Protein AF-A0A5J6I4I3-F1 (afdb_monomer_lite)

pLDDT: mean 88.68, std 8.33, range [55.5, 96.19]

Radius of gyration: 16.31 Å; chains: 1; bounding box: 50×19×41 Å

Organism: Streptomyces coeruleorubidus (NCBI:txid116188)

Sequence (97 aa):
MLAASLPSVAAPQRRFEDHWIRLCDDLTPTRWKAAVTEATLRLCLPEVDERAVRGLKFSEALPARLAEATLAARSADEGGARAVLTEPVRLTTLNRP

Structure (mmCIF, N/CA/C/O backbone):
data_AF-A0A5J6I4I3-F1
#
_entry.id   AF-A0A5J6I4I3-F1
#
loop_
_atom_site.group_PDB
_atom_site.id
_atom_site.type_symbol
_atom_site.label_atom_id
_atom_site.label_alt_id
_atom_site.label_comp_id
_atom_site.label_asym_id
_atom_site.label_entity_id
_atom_site.label_seq_id
_atom_site.pdbx_PDB_ins_code
_atom_site.Cartn_x
_atom_site.Cartn_y
_atom_site.Cartn_z
_atom_site.occupancy
_atom_site.B_iso_or_equiv
_atom_site.auth_seq_id
_atom_site.auth_comp_id
_atom_site.auth_asym_id
_atom_site.auth_atom_id
_atom_site.pdbx_PDB_model_num
ATOM 1 N N . MET A 1 1 ? 1.637 1.513 -3.089 1.00 89.31 1 MET A N 1
ATOM 2 C CA . MET A 1 1 ? 2.466 1.137 -1.918 1.00 89.31 1 MET A CA 1
ATOM 3 C C . MET A 1 1 ? 1.628 0.853 -0.673 1.00 89.31 1 MET A C 1
ATOM 5 O O . MET A 1 1 ? 1.774 -0.227 -0.116 1.00 89.31 1 MET A O 1
ATOM 9 N N . LEU A 1 2 ? 0.724 1.755 -0.262 1.00 91.88 2 LEU A N 1
ATOM 10 C CA . LEU A 1 2 ? -0.095 1.565 0.947 1.00 91.88 2 LEU A CA 1
ATOM 11 C C . LEU A 1 2 ? -0.839 0.216 0.978 1.00 91.88 2 LEU A C 1
ATOM 13 O O . LEU A 1 2 ? -0.648 -0.563 1.904 1.00 91.88 2 LEU A O 1
ATOM 17 N N . ALA A 1 3 ? -1.611 -0.107 -0.066 1.00 90.94 3 ALA A N 1
ATOM 18 C CA . ALA A 1 3 ? -2.343 -1.375 -0.131 1.00 90.94 3 ALA A CA 1
ATOM 19 C C . ALA A 1 3 ? -1.429 -2.612 -0.093 1.00 90.94 3 ALA A C 1
ATOM 21 O O . ALA A 1 3 ? -1.718 -3.574 0.611 1.00 90.94 3 ALA A O 1
ATOM 22 N N . ALA A 1 4 ? -0.298 -2.562 -0.804 1.00 91.19 4 ALA A N 1
ATOM 23 C CA . ALA A 1 4 ? 0.695 -3.639 -0.822 1.00 91.19 4 ALA A CA 1
ATOM 24 C C . ALA A 1 4 ? 1.340 -3.873 0.555 1.00 91.19 4 ALA A C 1
ATOM 26 O O . ALA A 1 4 ? 1.810 -4.970 0.838 1.00 91.19 4 ALA A O 1
ATOM 27 N N . SER A 1 5 ? 1.341 -2.853 1.419 1.00 93.69 5 SER A N 1
ATOM 28 C CA . SER A 1 5 ? 1.871 -2.923 2.787 1.00 93.69 5 SER A CA 1
ATOM 29 C C . SER A 1 5 ? 0.823 -3.376 3.811 1.00 93.69 5 SER A C 1
ATOM 31 O O . SER A 1 5 ? 1.160 -3.608 4.965 1.00 93.69 5 SER A O 1
ATOM 33 N N . LEU A 1 6 ? -0.444 -3.519 3.408 1.00 94.06 6 LEU A N 1
ATOM 34 C CA . LEU A 1 6 ? -1.565 -3.899 4.272 1.00 94.06 6 LEU A CA 1
ATOM 35 C C . LEU A 1 6 ? -2.300 -5.163 3.770 1.00 94.06 6 LEU A C 1
ATOM 37 O O . LEU A 1 6 ? -3.534 -5.191 3.777 1.00 94.06 6 LEU A O 1
ATOM 41 N N . PRO A 1 7 ? -1.602 -6.238 3.352 1.00 91.44 7 PRO A N 1
ATOM 42 C CA . PRO A 1 7 ? -2.242 -7.383 2.695 1.00 91.44 7 PRO A CA 1
ATOM 43 C C . PRO A 1 7 ? -3.233 -8.127 3.602 1.00 91.44 7 PRO A C 1
ATOM 45 O O . PRO A 1 7 ? -4.151 -8.780 3.118 1.00 91.44 7 PRO A O 1
ATOM 48 N N . SER A 1 8 ? -3.070 -8.027 4.923 1.00 91.25 8 SER A N 1
ATOM 49 C CA . SER A 1 8 ? -3.936 -8.687 5.900 1.00 91.25 8 SER A CA 1
ATOM 50 C C . SER A 1 8 ? -5.265 -7.967 6.135 1.00 91.25 8 SER A C 1
ATOM 52 O O . SER A 1 8 ? -6.164 -8.577 6.714 1.00 91.25 8 SER A O 1
ATOM 54 N N . VAL A 1 9 ? -5.398 -6.700 5.725 1.00 93.94 9 VAL A N 1
ATOM 55 C CA . VAL A 1 9 ? -6.598 -5.872 5.963 1.00 93.94 9 VAL A CA 1
ATOM 56 C C . VAL A 1 9 ? -7.146 -5.204 4.706 1.00 93.94 9 VAL A C 1
ATOM 58 O O . VAL A 1 9 ? -8.285 -4.751 4.728 1.00 93.94 9 VAL A O 1
ATOM 61 N N . ALA A 1 10 ? -6.384 -5.139 3.615 1.00 91.88 10 ALA A N 1
ATOM 62 C CA . ALA A 1 10 ? -6.885 -4.709 2.316 1.00 91.88 10 ALA A CA 1
ATOM 63 C C . ALA A 1 10 ? -7.744 -5.817 1.685 1.00 91.88 10 ALA A C 1
ATOM 65 O O . ALA A 1 10 ? -7.415 -7.001 1.766 1.00 91.88 10 ALA A O 1
ATOM 66 N N . ALA A 1 11 ? -8.854 -5.442 1.050 1.00 87.38 11 ALA A N 1
ATOM 67 C CA . ALA A 1 11 ? -9.725 -6.405 0.386 1.00 87.38 11 ALA A CA 1
ATOM 68 C C . ALA A 1 11 ? -9.001 -7.061 -0.813 1.00 87.38 11 ALA A C 1
ATOM 70 O O . ALA A 1 11 ? -8.508 -6.339 -1.688 1.00 87.38 11 ALA A O 1
ATOM 71 N N . PRO A 1 12 ? -8.955 -8.405 -0.900 1.00 70.94 12 PRO A N 1
ATOM 72 C CA . PRO A 1 12 ? -8.352 -9.090 -2.037 1.00 70.94 12 PRO A CA 1
ATOM 73 C C . PRO A 1 12 ? -9.151 -8.829 -3.328 1.00 70.94 12 PRO A C 1
ATOM 75 O O . PRO A 1 12 ? -10.367 -8.650 -3.307 1.00 70.94 12 PRO A O 1
ATOM 78 N N . GLN A 1 13 ? -8.457 -8.812 -4.470 1.00 60.47 13 GLN A N 1
ATOM 79 C CA . GLN A 1 13 ? -9.035 -8.826 -5.830 1.00 60.47 13 GLN A CA 1
ATOM 80 C C . GLN A 1 13 ? -9.763 -7.559 -6.330 1.00 60.47 13 GLN A C 1
ATOM 82 O O . GLN A 1 13 ? -10.411 -7.609 -7.378 1.00 60.47 13 GLN A O 1
ATOM 87 N N . ARG A 1 14 ? -9.641 -6.400 -5.673 1.00 55.50 14 ARG A N 1
ATOM 88 C CA . ARG A 1 14 ? -10.167 -5.131 -6.221 1.00 55.50 14 ARG A CA 1
ATOM 89 C C . ARG A 1 14 ? -9.041 -4.313 -6.846 1.00 55.50 14 ARG A C 1
ATOM 91 O O . ARG A 1 14 ? -7.976 -4.184 -6.251 1.00 55.50 14 ARG A O 1
ATOM 98 N N . ARG A 1 15 ? -9.290 -3.747 -8.038 1.00 60.41 15 ARG A N 1
ATOM 99 C CA . ARG A 1 15 ? -8.443 -2.674 -8.575 1.00 60.41 15 ARG A CA 1
ATOM 100 C C . ARG A 1 15 ? -8.385 -1.579 -7.517 1.00 60.41 15 ARG A C 1
ATOM 102 O O . ARG A 1 15 ? -9.427 -1.171 -7.010 1.00 60.41 15 ARG A O 1
ATOM 109 N N . PHE A 1 16 ? -7.175 -1.188 -7.140 1.00 66.25 16 PHE A N 1
ATOM 110 C CA . PHE A 1 16 ? -6.988 -0.059 -6.247 1.00 66.25 16 PHE A CA 1
ATOM 111 C C . PHE A 1 16 ? -7.532 1.179 -6.947 1.00 66.25 16 PHE A C 1
ATOM 113 O O . PHE A 1 16 ? -7.239 1.401 -8.120 1.00 66.25 16 PHE A O 1
ATOM 120 N N . GLU A 1 17 ? -8.361 1.929 -6.237 1.00 74.50 17 GLU A N 1
ATOM 121 C CA . GLU A 1 17 ? -8.784 3.241 -6.694 1.00 74.50 17 GLU A CA 1
ATOM 122 C C . GLU A 1 17 ? -7.665 4.228 -6.369 1.00 74.50 17 GLU A C 1
ATOM 124 O O . GLU A 1 17 ? -6.941 4.054 -5.385 1.00 74.50 17 GLU A O 1
ATOM 129 N N . ASP A 1 18 ? -7.542 5.289 -7.161 1.00 74.94 18 ASP A N 1
ATOM 130 C CA . ASP A 1 18 ? -6.434 6.240 -7.013 1.00 74.94 18 ASP A CA 1
ATOM 131 C C . ASP A 1 18 ? -6.440 6.971 -5.654 1.00 74.94 18 ASP A C 1
ATOM 133 O O . ASP A 1 18 ? -5.415 7.493 -5.225 1.00 74.94 18 ASP A O 1
ATOM 137 N N . HIS A 1 19 ? -7.584 6.995 -4.957 1.00 83.88 19 HIS A N 1
ATOM 138 C CA . HIS A 1 19 ? -7.803 7.835 -3.771 1.00 83.88 19 HIS A CA 1
ATOM 139 C C . HIS A 1 19 ? -8.154 7.060 -2.497 1.00 83.88 19 HIS A C 1
ATOM 141 O O . HIS A 1 19 ? -8.125 7.629 -1.408 1.00 83.88 19 HIS A O 1
ATOM 147 N N . TRP A 1 20 ? -8.540 5.788 -2.599 1.00 86.56 20 TRP A N 1
ATOM 148 C CA . TRP A 1 20 ? -8.956 5.006 -1.438 1.00 86.56 20 TRP A CA 1
ATOM 149 C C . TRP A 1 20 ? -8.748 3.513 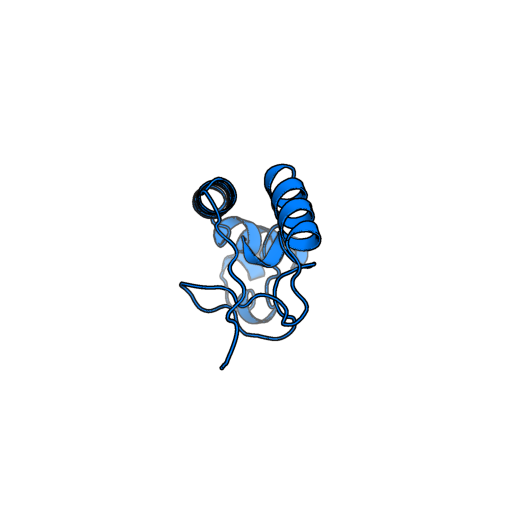-1.660 1.00 86.56 20 TRP A C 1
ATOM 151 O O . TRP A 1 20 ? -8.758 3.006 -2.779 1.00 86.56 20 TRP A O 1
ATOM 161 N N . ILE A 1 21 ? -8.585 2.790 -0.554 1.00 87.25 21 ILE A N 1
ATOM 162 C CA . ILE A 1 21 ? -8.473 1.333 -0.550 1.00 87.25 21 ILE A CA 1
ATOM 163 C C . ILE A 1 21 ? -9.634 0.750 0.239 1.00 87.25 21 ILE A C 1
ATOM 165 O O . ILE A 1 21 ? -10.020 1.269 1.287 1.00 87.25 21 ILE A O 1
ATOM 169 N N . ARG A 1 22 ? -10.213 -0.337 -0.268 1.00 89.62 22 ARG A N 1
ATOM 170 C CA . ARG A 1 22 ? -11.236 -1.068 0.474 1.00 89.62 22 ARG A CA 1
ATOM 171 C C . ARG A 1 22 ? -10.565 -1.950 1.520 1.00 89.62 22 ARG A C 1
ATOM 173 O O . ARG A 1 22 ? -9.619 -2.668 1.199 1.00 89.62 22 ARG A O 1
ATOM 180 N N . LEU A 1 23 ? -11.092 -1.931 2.738 1.00 91.44 23 LEU A N 1
ATOM 181 C CA . LEU A 1 23 ? -10.695 -2.862 3.789 1.00 91.44 23 LEU A CA 1
ATOM 182 C C . LEU A 1 23 ? -11.541 -4.140 3.726 1.00 91.44 23 LEU A C 1
ATOM 184 O O . LEU A 1 23 ? -12.638 -4.136 3.163 1.00 91.44 23 LEU A O 1
ATOM 188 N N . CYS A 1 24 ? -11.014 -5.236 4.263 1.00 90.50 24 CYS A N 1
ATOM 189 C CA . CYS A 1 24 ? -11.718 -6.509 4.338 1.00 90.50 24 CYS A CA 1
ATOM 190 C C . CYS A 1 24 ? -13.006 -6.384 5.171 1.00 90.50 24 CYS A C 1
ATOM 192 O O . CYS A 1 24 ? -13.074 -5.614 6.129 1.00 90.50 24 CYS A O 1
ATOM 194 N N . ASP A 1 25 ? -14.044 -7.136 4.796 1.00 89.50 25 ASP A N 1
ATOM 195 C CA . ASP A 1 25 ? -15.363 -7.017 5.434 1.00 89.50 25 ASP A CA 1
ATOM 196 C C . ASP A 1 25 ? -15.363 -7.548 6.887 1.00 89.50 25 ASP A C 1
ATOM 198 O O . ASP A 1 25 ? -16.209 -7.168 7.691 1.00 89.50 25 ASP A O 1
ATOM 202 N N . ASP A 1 26 ? -14.388 -8.389 7.247 1.00 89.81 26 ASP A N 1
ATOM 203 C CA . ASP A 1 26 ? -14.170 -8.958 8.584 1.00 89.81 26 ASP A CA 1
ATOM 204 C C . ASP A 1 26 ? -13.150 -8.160 9.425 1.00 89.81 26 ASP A C 1
ATOM 206 O O . ASP A 1 26 ? -12.532 -8.691 10.357 1.00 89.81 26 ASP A O 1
ATOM 210 N N . LEU A 1 27 ? -12.928 -6.883 9.093 1.00 92.56 27 LEU A N 1
ATOM 211 C CA . LEU A 1 27 ? -11.962 -6.040 9.792 1.00 92.56 27 LEU A CA 1
ATOM 212 C C . LEU A 1 27 ? -12.328 -5.863 11.272 1.00 92.56 27 LEU A C 1
ATOM 214 O O . LEU A 1 27 ? -13.421 -5.425 11.625 1.00 92.56 27 LEU A O 1
ATOM 218 N N . THR A 1 28 ? -11.351 -6.103 12.146 1.00 93.44 28 THR A N 1
ATOM 219 C CA . THR A 1 28 ? -11.457 -5.820 13.582 1.00 93.44 28 THR A CA 1
ATOM 220 C C . THR A 1 28 ? -10.446 -4.752 14.007 1.00 93.44 28 THR A C 1
ATOM 222 O O . THR A 1 28 ? -9.384 -4.637 13.386 1.00 93.44 28 THR A O 1
ATOM 225 N N . PRO A 1 29 ? -10.701 -4.001 15.100 1.00 94.25 29 PRO A N 1
ATOM 226 C CA . PRO A 1 29 ? -9.746 -3.019 15.620 1.00 94.25 29 PRO A CA 1
ATOM 227 C C . PRO A 1 29 ? -8.363 -3.601 15.926 1.00 94.25 29 PRO A C 1
ATOM 229 O O . PRO A 1 29 ? -7.344 -2.969 15.651 1.00 94.25 29 PRO A O 1
ATOM 232 N N . THR A 1 30 ? -8.318 -4.825 16.455 1.00 95.31 30 THR A N 1
ATOM 233 C CA . THR A 1 30 ? -7.064 -5.528 16.752 1.00 95.31 30 THR A CA 1
ATOM 234 C C . THR A 1 30 ? -6.288 -5.839 15.476 1.00 95.31 30 THR A C 1
ATOM 236 O O . THR A 1 30 ? -5.089 -5.566 15.409 1.00 95.31 30 THR A O 1
ATOM 239 N N . ARG A 1 31 ? -6.969 -6.355 14.442 1.00 95.50 31 ARG A N 1
ATOM 240 C CA . ARG A 1 31 ? -6.352 -6.676 13.146 1.00 95.50 31 ARG A CA 1
ATOM 241 C C . ARG A 1 31 ? -5.867 -5.415 12.432 1.00 95.50 31 ARG A C 1
ATOM 243 O O . ARG A 1 31 ? -4.753 -5.407 11.920 1.00 95.50 31 ARG A O 1
ATOM 250 N N . TRP A 1 32 ? -6.650 -4.336 12.485 1.00 95.56 32 TRP A N 1
ATOM 251 C CA . TRP A 1 32 ? -6.249 -3.018 11.990 1.00 95.56 32 TRP A CA 1
ATOM 252 C C . TRP A 1 32 ? -4.963 -2.521 12.664 1.00 95.56 32 TRP A C 1
ATOM 254 O O . TRP A 1 32 ? -3.989 -2.210 11.983 1.00 95.56 32 TRP A O 1
ATOM 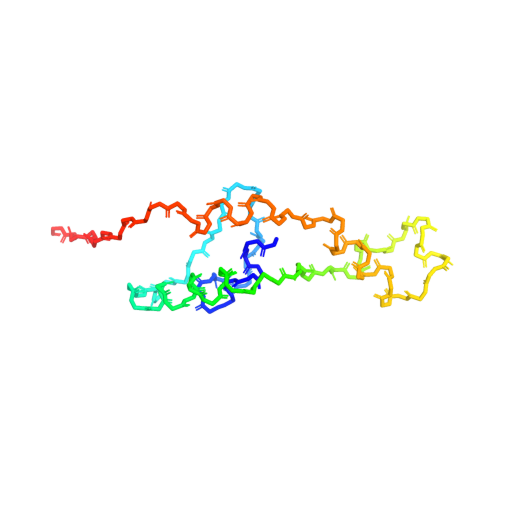264 N N . LYS A 1 33 ? -4.924 -2.502 14.004 1.00 95.19 33 LYS A N 1
ATOM 265 C CA . LYS A 1 33 ? -3.760 -2.014 14.760 1.00 95.19 33 LYS A CA 1
ATOM 266 C C . LYS A 1 33 ? -2.499 -2.831 14.471 1.00 95.19 33 LYS A C 1
ATOM 268 O O . LYS A 1 33 ? -1.424 -2.250 14.330 1.00 95.19 33 LYS A O 1
ATOM 273 N N . ALA A 1 34 ? -2.625 -4.154 14.383 1.00 96.19 34 ALA A N 1
ATOM 274 C CA . ALA A 1 34 ? -1.510 -5.033 14.046 1.00 96.19 34 ALA A CA 1
ATOM 275 C C . ALA A 1 34 ? -0.975 -4.745 12.633 1.00 96.19 34 ALA A C 1
ATOM 277 O O . ALA A 1 34 ? 0.224 -4.525 12.477 1.00 96.19 34 ALA A O 1
ATOM 278 N N . ALA A 1 35 ? -1.863 -4.654 11.637 1.00 95.75 35 ALA A N 1
ATOM 279 C CA . ALA A 1 35 ? -1.487 -4.383 10.252 1.00 95.75 35 ALA A CA 1
ATOM 280 C C . ALA A 1 35 ? -0.809 -3.014 10.080 1.00 95.75 35 ALA A C 1
ATOM 282 O O . ALA A 1 35 ? 0.227 -2.923 9.430 1.00 95.75 35 ALA A O 1
ATOM 283 N N . VAL A 1 36 ? -1.338 -1.956 10.708 1.00 95.88 36 VAL A N 1
ATOM 284 C CA . VAL A 1 36 ? -0.721 -0.616 10.669 1.00 95.88 36 VAL A CA 1
ATOM 285 C C . VAL A 1 36 ? 0.645 -0.610 11.354 1.00 95.88 36 VAL A C 1
ATOM 287 O O . VAL A 1 36 ? 1.586 -0.010 10.837 1.00 95.88 36 VAL A O 1
ATOM 290 N N . THR A 1 37 ? 0.781 -1.292 12.496 1.00 95.69 37 THR A N 1
ATOM 291 C CA . THR A 1 37 ? 2.069 -1.407 13.200 1.00 95.69 37 THR A CA 1
ATOM 292 C C . THR A 1 37 ? 3.114 -2.085 12.314 1.00 95.69 37 THR A C 1
ATOM 294 O O . THR A 1 37 ? 4.229 -1.586 12.186 1.00 95.69 37 THR A O 1
ATOM 297 N N . GLU A 1 38 ? 2.745 -3.189 11.662 1.00 95.62 38 GLU A N 1
ATOM 298 C CA . GLU A 1 38 ? 3.624 -3.896 10.730 1.00 95.62 38 GLU A CA 1
ATOM 299 C C . GLU A 1 38 ? 4.000 -3.023 9.523 1.00 95.62 38 GLU A C 1
ATOM 301 O O . GLU A 1 38 ? 5.185 -2.865 9.228 1.00 95.62 38 GLU A O 1
ATOM 306 N N . ALA A 1 39 ? 3.014 -2.395 8.880 1.00 94.94 39 ALA A N 1
ATOM 307 C CA . ALA A 1 39 ? 3.223 -1.544 7.711 1.00 94.94 39 ALA A CA 1
ATOM 308 C C . ALA A 1 39 ? 4.095 -0.315 8.020 1.00 94.94 39 ALA A C 1
ATOM 310 O O . ALA A 1 39 ? 4.870 0.129 7.175 1.00 94.94 39 ALA A O 1
ATOM 311 N N . THR A 1 40 ? 4.010 0.218 9.243 1.00 93.75 40 THR A N 1
ATOM 312 C CA . THR A 1 40 ? 4.844 1.344 9.697 1.00 93.75 40 THR A CA 1
ATOM 313 C C . THR A 1 40 ? 6.311 0.937 9.843 1.00 93.75 40 THR A C 1
ATOM 315 O O . THR A 1 40 ? 7.204 1.745 9.591 1.00 93.75 40 THR A O 1
ATOM 318 N N . LEU A 1 41 ? 6.571 -0.314 10.238 1.00 93.75 41 LEU A N 1
ATOM 319 C CA . LEU A 1 41 ? 7.926 -0.863 10.337 1.00 93.75 41 LEU A CA 1
ATOM 320 C C . LEU A 1 41 ? 8.493 -1.246 8.970 1.00 93.75 41 LEU A C 1
ATOM 322 O O . LEU A 1 41 ? 9.704 -1.157 8.761 1.00 93.75 41 LEU A O 1
ATOM 326 N N . ARG A 1 42 ? 7.638 -1.715 8.057 1.00 93.88 42 ARG A N 1
ATOM 327 C CA . ARG A 1 42 ? 8.059 -2.202 6.746 1.00 93.88 42 ARG A CA 1
ATOM 328 C C . ARG A 1 42 ? 7.000 -1.930 5.687 1.00 93.88 42 ARG A C 1
ATOM 330 O O . ARG A 1 42 ? 5.992 -2.627 5.608 1.00 93.88 42 ARG A O 1
ATOM 337 N N . LEU A 1 43 ? 7.297 -0.974 4.816 1.00 94.94 43 LEU A N 1
ATOM 338 C CA . LEU A 1 43 ? 6.534 -0.763 3.594 1.00 94.94 43 LEU A CA 1
ATOM 339 C C . LEU A 1 43 ? 6.941 -1.779 2.523 1.00 94.94 43 LEU A C 1
ATOM 341 O O . LEU A 1 43 ? 8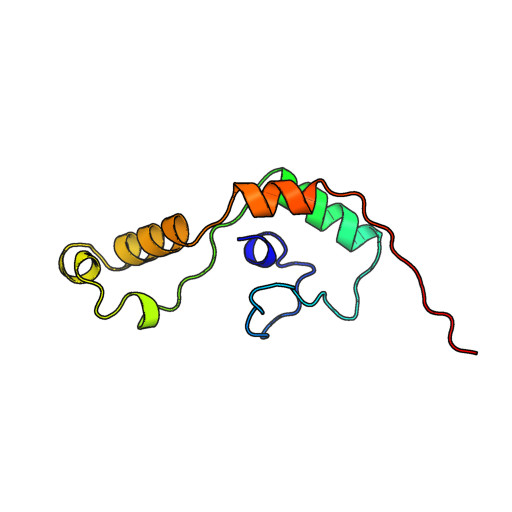.113 -2.140 2.388 1.00 94.94 43 LEU A O 1
ATOM 345 N N . CYS A 1 44 ? 5.957 -2.216 1.747 1.00 93.12 44 CYS A N 1
ATOM 346 C CA . CYS A 1 44 ? 6.128 -3.149 0.644 1.00 93.12 44 CYS A CA 1
ATOM 347 C C . CYS A 1 44 ? 5.974 -2.420 -0.692 1.00 93.12 44 CYS A C 1
ATOM 349 O O . CYS A 1 44 ? 5.050 -1.621 -0.890 1.00 93.12 4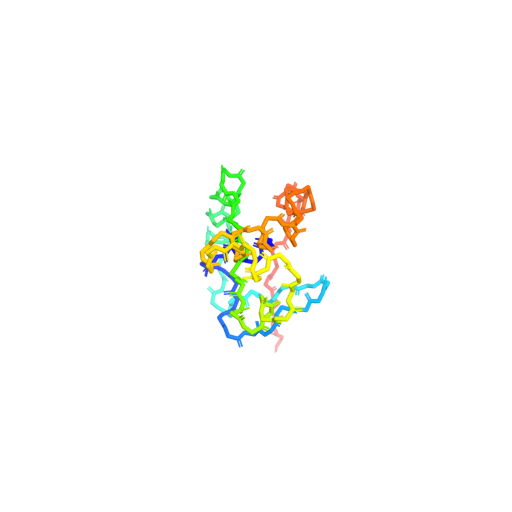4 CYS A O 1
ATOM 351 N N . LEU A 1 45 ? 6.861 -2.731 -1.639 1.00 91.31 45 LEU A N 1
ATOM 352 C CA . LEU A 1 45 ? 6.703 -2.279 -3.017 1.00 91.31 45 LEU A CA 1
ATOM 353 C C . LEU A 1 45 ? 5.414 -2.858 -3.623 1.00 91.31 45 LEU A C 1
ATOM 355 O O . LEU A 1 45 ? 5.033 -3.984 -3.296 1.00 91.31 45 LEU A O 1
ATOM 359 N N . PRO A 1 46 ? 4.725 -2.093 -4.488 1.00 89.56 46 PRO A N 1
ATOM 360 C CA . PRO A 1 46 ? 3.571 -2.612 -5.202 1.00 89.56 46 PRO A CA 1
ATOM 361 C C . PRO A 1 46 ? 3.986 -3.725 -6.167 1.00 89.56 46 PRO A C 1
ATOM 363 O O . PRO A 1 46 ? 5.052 -3.667 -6.777 1.00 89.56 46 PRO A O 1
ATOM 366 N N . GLU A 1 47 ? 3.108 -4.711 -6.333 1.00 87.50 47 GLU A N 1
ATOM 367 C CA . GLU A 1 47 ? 3.226 -5.676 -7.420 1.00 87.50 47 GLU A CA 1
ATOM 368 C C . GLU A 1 47 ? 2.994 -4.969 -8.762 1.00 87.50 47 GLU A C 1
ATOM 370 O O . GLU A 1 47 ? 2.159 -4.066 -8.875 1.00 87.50 47 GLU A O 1
ATOM 375 N N . VAL A 1 48 ? 3.761 -5.365 -9.773 1.00 87.69 48 VAL A N 1
ATOM 376 C CA . VAL A 1 48 ? 3.702 -4.804 -11.121 1.00 87.69 48 VAL A CA 1
ATOM 377 C C . VAL A 1 48 ? 3.178 -5.880 -12.060 1.00 87.69 48 VAL A C 1
ATOM 379 O O . VAL A 1 48 ? 3.755 -6.958 -12.143 1.00 87.69 48 VAL A O 1
ATOM 382 N N . ASP A 1 49 ? 2.105 -5.578 -12.794 1.00 86.19 49 ASP A N 1
ATOM 383 C CA . ASP A 1 49 ? 1.658 -6.437 -13.892 1.00 86.19 49 ASP A CA 1
ATOM 384 C C . ASP A 1 49 ? 2.741 -6.438 -14.980 1.00 86.19 49 ASP A C 1
ATOM 386 O O . ASP A 1 49 ? 3.130 -5.379 -15.478 1.00 86.19 49 ASP A O 1
ATOM 390 N N . GLU A 1 50 ? 3.209 -7.618 -15.384 1.00 83.38 50 GLU A N 1
ATOM 391 C CA . GLU A 1 50 ? 4.184 -7.789 -16.468 1.00 83.38 50 GLU A CA 1
ATOM 392 C C . GLU A 1 50 ? 3.773 -7.029 -17.742 1.00 83.38 50 GLU A C 1
ATOM 394 O O . GLU A 1 50 ? 4.616 -6.511 -18.480 1.00 83.38 50 GLU A O 1
ATOM 399 N N . ARG A 1 51 ? 2.462 -6.903 -18.001 1.00 86.62 51 ARG A N 1
ATOM 400 C CA . ARG A 1 51 ? 1.907 -6.126 -19.121 1.00 86.62 51 ARG A CA 1
ATOM 401 C C . ARG A 1 51 ? 2.261 -4.647 -19.053 1.00 86.62 51 ARG A C 1
ATOM 403 O O . ARG A 1 51 ? 2.405 -4.042 -20.109 1.00 86.62 51 ARG A O 1
ATOM 410 N N . ALA A 1 52 ? 2.404 -4.081 -17.857 1.00 86.38 52 ALA A N 1
ATOM 411 C CA . ALA A 1 52 ? 2.782 -2.684 -17.657 1.00 86.38 52 ALA A CA 1
ATOM 412 C C . ALA A 1 52 ? 4.268 -2.432 -17.959 1.00 86.38 52 ALA A C 1
ATOM 414 O O . ALA A 1 52 ? 4.650 -1.303 -18.257 1.00 86.38 52 ALA A O 1
ATOM 415 N N . VAL A 1 53 ? 5.099 -3.476 -17.905 1.00 88.62 53 VAL A N 1
ATOM 416 C CA . VAL A 1 53 ? 6.533 -3.408 -18.228 1.00 88.62 53 VAL A CA 1
ATOM 417 C C . VAL A 1 53 ? 6.773 -3.542 -19.734 1.00 88.62 53 VAL A C 1
ATOM 419 O O . VAL A 1 53 ? 7.732 -2.979 -20.278 1.00 88.62 53 VAL A O 1
ATOM 422 N N . ARG A 1 54 ? 5.900 -4.279 -20.432 1.00 84.06 54 ARG A N 1
ATOM 423 C CA . ARG A 1 54 ? 5.989 -4.473 -21.884 1.00 84.06 54 ARG A CA 1
ATOM 424 C C . ARG A 1 54 ? 5.829 -3.144 -22.627 1.00 84.06 54 ARG A C 1
ATOM 426 O O . ARG A 1 54 ? 4.872 -2.411 -22.409 1.00 84.06 54 ARG A O 1
ATOM 433 N N . GLY A 1 55 ? 6.763 -2.855 -23.535 1.00 81.12 55 GLY A N 1
ATOM 434 C CA . GLY A 1 55 ? 6.761 -1.633 -24.349 1.00 81.12 55 GLY A CA 1
ATOM 435 C C . GLY A 1 55 ? 7.427 -0.418 -23.692 1.00 81.12 55 GLY A C 1
ATOM 436 O O . GLY A 1 55 ? 7.461 0.658 -24.290 1.00 81.12 55 GLY A O 1
ATOM 437 N N . LEU A 1 56 ? 7.986 -0.563 -22.487 1.00 86.69 56 LEU A N 1
ATOM 438 C CA . LEU A 1 56 ? 8.832 0.466 -21.887 1.00 86.69 56 LEU A CA 1
ATOM 439 C C . LEU A 1 56 ? 10.256 0.366 -22.445 1.00 86.69 56 LEU A C 1
ATOM 441 O O . LEU A 1 56 ? 10.870 -0.688 -22.409 1.00 86.69 56 LEU A O 1
ATOM 445 N N . LYS A 1 57 ? 10.839 1.482 -22.891 1.00 87.00 57 LYS A N 1
ATOM 446 C CA . LYS A 1 57 ? 12.177 1.487 -23.523 1.00 87.00 57 LYS A CA 1
ATOM 447 C C . LYS A 1 57 ? 13.283 0.843 -22.673 1.00 87.00 57 LYS A C 1
ATOM 449 O O . LYS A 1 57 ? 14.235 0.296 -23.208 1.00 87.00 57 LYS A O 1
ATOM 454 N N . PHE A 1 58 ? 13.176 0.911 -21.346 1.00 85.12 58 PHE A N 1
ATOM 455 C CA . PHE A 1 58 ? 14.161 0.299 -20.451 1.00 85.12 58 PHE A CA 1
ATOM 456 C C . PHE A 1 58 ? 13.970 -1.214 -20.278 1.00 85.12 58 PHE A C 1
ATOM 458 O O . PHE A 1 58 ? 14.917 -1.881 -19.875 1.00 85.12 58 PHE A O 1
ATOM 465 N N . SER A 1 59 ? 12.789 -1.769 -20.575 1.00 83.19 59 SER A N 1
ATOM 466 C CA . SER A 1 59 ? 12.558 -3.216 -20.479 1.00 83.19 59 SER A CA 1
ATOM 467 C C . SER A 1 59 ? 13.178 -3.994 -21.639 1.00 83.19 59 SER A C 1
ATOM 469 O O . SER A 1 59 ? 13.424 -5.185 -21.501 1.00 83.19 59 SER A O 1
ATOM 471 N N . GLU A 1 60 ? 13.531 -3.317 -22.735 1.00 85.44 60 GLU A N 1
ATOM 472 C CA . GLU A 1 60 ? 14.370 -3.871 -23.809 1.00 85.44 60 GLU A CA 1
ATOM 473 C C . GLU A 1 60 ? 15.854 -3.946 -23.414 1.00 85.44 60 GLU A C 1
ATOM 475 O O . GLU A 1 60 ? 16.607 -4.752 -23.956 1.00 85.44 60 GLU A O 1
ATOM 480 N N . ALA A 1 61 ? 16.278 -3.116 -22.456 1.00 88.75 61 ALA A N 1
ATOM 481 C CA . ALA A 1 61 ? 17.668 -2.994 -22.021 1.00 88.75 61 ALA A CA 1
ATOM 482 C C . ALA A 1 61 ? 17.969 -3.726 -20.699 1.00 88.75 61 ALA A C 1
ATOM 484 O O . ALA A 1 61 ? 19.134 -3.842 -20.317 1.00 88.75 61 ALA A O 1
ATOM 485 N N . LEU A 1 62 ? 16.943 -4.199 -19.984 1.00 89.31 62 LEU A N 1
ATOM 486 C CA . LEU A 1 62 ? 17.068 -4.827 -18.669 1.00 89.31 62 LEU A CA 1
ATOM 487 C C . LEU A 1 62 ? 16.423 -6.219 -18.645 1.00 89.31 62 LEU A C 1
ATOM 489 O O . LEU A 1 62 ? 15.373 -6.422 -19.252 1.00 89.31 62 LEU A O 1
ATOM 493 N N . PRO A 1 63 ? 16.973 -7.167 -17.864 1.00 91.56 63 PRO A N 1
ATOM 494 C CA . PRO A 1 63 ? 16.254 -8.380 -17.490 1.00 91.56 63 PRO A CA 1
ATOM 495 C C . PRO A 1 63 ? 14.883 -8.054 -16.878 1.00 91.56 63 PRO A C 1
ATOM 497 O O . PRO A 1 63 ? 14.769 -7.115 -16.087 1.00 91.56 63 PRO A O 1
ATOM 500 N N . ALA A 1 64 ? 13.868 -8.873 -17.170 1.00 88.88 64 ALA A N 1
ATOM 501 C CA . ALA A 1 64 ? 12.476 -8.643 -16.756 1.00 88.88 64 ALA A CA 1
ATOM 502 C C . ALA A 1 64 ? 12.326 -8.302 -15.260 1.00 88.88 64 ALA A C 1
ATOM 504 O O . ALA A 1 64 ? 11.742 -7.280 -14.914 1.00 88.88 64 ALA A O 1
ATOM 505 N N . ARG A 1 65 ? 12.979 -9.077 -14.382 1.00 90.00 65 ARG A N 1
ATOM 506 C CA . ARG A 1 65 ? 12.991 -8.855 -12.922 1.00 90.00 65 ARG A CA 1
ATOM 507 C C . ARG A 1 65 ? 13.459 -7.447 -12.529 1.00 90.00 65 ARG A C 1
ATOM 509 O O . ARG A 1 65 ? 12.923 -6.862 -11.594 1.00 90.00 65 ARG A O 1
ATOM 516 N N . LEU A 1 66 ? 14.466 -6.905 -13.219 1.00 92.44 66 LEU A N 1
ATOM 517 C CA . LEU A 1 66 ? 14.983 -5.560 -12.946 1.00 92.44 66 LEU A CA 1
ATOM 518 C C . LEU A 1 66 ? 14.066 -4.479 -13.512 1.00 92.44 66 LEU A C 1
ATOM 520 O O . LEU A 1 66 ? 13.896 -3.439 -12.878 1.00 92.44 66 LEU A O 1
ATOM 524 N N . ALA A 1 67 ? 13.449 -4.720 -14.667 1.00 93.12 67 ALA A N 1
ATOM 525 C CA . ALA A 1 67 ? 12.467 -3.803 -15.229 1.00 93.12 67 ALA A CA 1
ATOM 526 C C . ALA A 1 67 ? 11.215 -3.693 -14.332 1.00 93.12 67 ALA A C 1
ATOM 528 O O . ALA A 1 67 ? 10.769 -2.583 -14.040 1.00 93.12 67 ALA A O 1
ATOM 529 N N . GLU A 1 68 ? 10.710 -4.819 -13.819 1.00 92.94 68 GLU A N 1
ATOM 530 C CA . GLU A 1 68 ? 9.621 -4.872 -12.833 1.00 92.94 68 GLU A CA 1
ATOM 531 C C . GLU A 1 68 ? 9.991 -4.143 -11.539 1.00 92.94 68 GLU A C 1
ATOM 533 O O . GLU A 1 68 ? 9.263 -3.249 -11.112 1.00 92.94 68 GLU A O 1
ATOM 538 N N . ALA A 1 69 ? 11.147 -4.465 -10.945 1.00 91.75 69 ALA A N 1
ATOM 539 C CA . ALA A 1 69 ? 11.611 -3.819 -9.717 1.00 91.75 69 ALA A CA 1
ATOM 540 C C . ALA A 1 69 ? 11.779 -2.300 -9.890 1.00 91.75 69 ALA A C 1
ATOM 542 O O . ALA A 1 69 ? 11.411 -1.526 -9.006 1.00 91.75 69 ALA A O 1
ATOM 543 N N . THR A 1 70 ? 12.280 -1.867 -11.050 1.00 92.81 70 THR A N 1
ATOM 544 C CA . THR A 1 70 ? 12.421 -0.445 -11.391 1.00 92.81 70 THR A CA 1
ATOM 545 C C . THR A 1 70 ? 11.062 0.240 -11.467 1.00 92.81 70 THR A C 1
ATOM 547 O O . THR A 1 70 ? 10.884 1.324 -10.910 1.00 92.81 70 THR A O 1
ATOM 550 N N . LEU A 1 71 ? 10.089 -0.382 -12.140 1.00 92.75 71 LEU A N 1
ATOM 551 C CA . LEU A 1 71 ? 8.746 0.179 -12.255 1.00 92.75 71 LEU A CA 1
ATOM 552 C C . LEU A 1 71 ? 8.041 0.224 -10.892 1.00 92.75 71 LEU A C 1
ATOM 554 O O . LEU A 1 71 ? 7.476 1.256 -10.540 1.00 92.75 71 LEU A O 1
ATOM 558 N N . ALA A 1 72 ? 8.154 -0.838 -10.092 1.00 92.75 72 ALA A N 1
ATOM 559 C CA . ALA A 1 72 ? 7.593 -0.904 -8.745 1.00 92.75 72 ALA A CA 1
ATOM 560 C C . ALA A 1 72 ? 8.146 0.210 -7.848 1.00 92.75 72 ALA A C 1
ATOM 562 O O . ALA A 1 72 ? 7.380 0.901 -7.175 1.00 92.75 72 ALA A O 1
ATOM 563 N N . ALA A 1 73 ? 9.467 0.415 -7.874 1.00 92.44 73 ALA A N 1
ATOM 564 C CA . ALA A 1 73 ? 10.135 1.465 -7.112 1.00 92.44 73 ALA A CA 1
ATOM 565 C C . ALA A 1 73 ? 9.738 2.870 -7.584 1.00 92.44 73 ALA A C 1
ATOM 567 O O . ALA A 1 73 ? 9.545 3.760 -6.762 1.00 92.44 73 ALA A O 1
ATOM 568 N N . ARG A 1 74 ? 9.569 3.081 -8.894 1.00 91.44 74 ARG A N 1
ATOM 569 C CA . ARG A 1 74 ? 9.185 4.388 -9.449 1.00 91.44 74 ARG A CA 1
ATOM 570 C C . ARG A 1 74 ? 7.725 4.748 -9.179 1.00 91.44 74 ARG A C 1
ATOM 572 O O . ARG A 1 74 ? 7.409 5.920 -9.003 1.00 91.44 74 ARG A O 1
ATOM 579 N N . SER A 1 75 ? 6.838 3.761 -9.201 1.00 88.12 75 SER A N 1
ATOM 580 C CA . SER A 1 75 ? 5.408 3.946 -8.933 1.00 88.12 75 SER A CA 1
ATOM 581 C C . SER A 1 75 ? 5.081 3.959 -7.439 1.00 88.12 75 SER A C 1
ATOM 583 O O . SER A 1 75 ? 3.938 4.211 -7.057 1.00 88.12 75 SER A O 1
ATOM 585 N N . ALA A 1 76 ? 6.050 3.649 -6.581 1.00 91.62 76 ALA A N 1
ATOM 586 C CA . ALA A 1 76 ? 5.875 3.696 -5.145 1.00 91.62 76 ALA A CA 1
ATOM 587 C C . ALA A 1 76 ? 5.833 5.139 -4.627 1.00 91.62 76 ALA A C 1
ATOM 589 O O . ALA A 1 76 ? 6.740 5.928 -4.865 1.00 91.62 76 ALA A O 1
ATOM 590 N N . ASP A 1 77 ? 4.808 5.434 -3.833 1.00 91.94 77 ASP A N 1
ATOM 591 C CA . ASP A 1 77 ? 4.750 6.623 -2.988 1.00 91.94 77 ASP A CA 1
ATOM 592 C C . ASP A 1 77 ? 4.976 6.220 -1.524 1.00 91.94 77 ASP A C 1
ATOM 594 O O . ASP A 1 77 ? 4.040 5.879 -0.796 1.00 91.94 77 ASP A O 1
ATOM 598 N N . GLU A 1 78 ? 6.246 6.187 -1.115 1.00 93.44 78 GLU A N 1
ATOM 599 C CA . GLU A 1 78 ? 6.630 5.863 0.264 1.00 93.44 78 GLU A CA 1
ATOM 600 C C . GLU A 1 78 ? 6.241 6.971 1.241 1.00 93.44 78 GLU A C 1
ATOM 602 O O . GLU A 1 78 ? 5.755 6.688 2.337 1.00 93.44 78 GLU A O 1
ATOM 607 N N . GLY A 1 79 ? 6.417 8.229 0.831 1.00 94.50 79 GLY A N 1
ATOM 608 C CA . GLY A 1 79 ? 6.107 9.393 1.655 1.00 94.50 79 GLY A CA 1
ATOM 609 C C . GLY A 1 79 ? 4.621 9.461 1.992 1.00 94.50 79 GLY A C 1
ATOM 610 O O . GLY A 1 79 ? 4.267 9.541 3.170 1.00 94.50 79 GLY A O 1
ATOM 611 N N . GLY A 1 80 ? 3.756 9.348 0.983 1.00 93.50 80 GLY A N 1
ATOM 612 C CA . GLY A 1 80 ? 2.308 9.330 1.175 1.00 93.50 80 GLY A CA 1
ATOM 613 C C . GLY A 1 80 ? 1.835 8.107 1.958 1.00 93.50 80 GLY A C 1
ATOM 614 O O . GLY A 1 80 ? 1.026 8.247 2.874 1.00 93.50 80 GLY A O 1
ATOM 615 N N . ALA A 1 81 ? 2.387 6.916 1.694 1.00 93.94 81 ALA A N 1
ATOM 616 C CA . ALA A 1 81 ? 2.043 5.722 2.471 1.00 93.94 81 ALA A CA 1
ATOM 617 C C . ALA A 1 81 ? 2.399 5.880 3.959 1.00 93.94 81 ALA A C 1
ATOM 619 O O . ALA A 1 81 ? 1.587 5.549 4.823 1.00 93.94 81 ALA A O 1
ATOM 620 N N . ARG A 1 82 ? 3.585 6.421 4.264 1.00 94.94 82 ARG A N 1
ATOM 621 C CA . ARG A 1 82 ? 4.018 6.695 5.641 1.00 94.94 82 ARG A CA 1
ATOM 622 C C . ARG A 1 82 ? 3.111 7.720 6.314 1.00 94.94 82 ARG A C 1
ATOM 624 O O . ARG A 1 82 ? 2.699 7.492 7.447 1.00 94.94 82 ARG A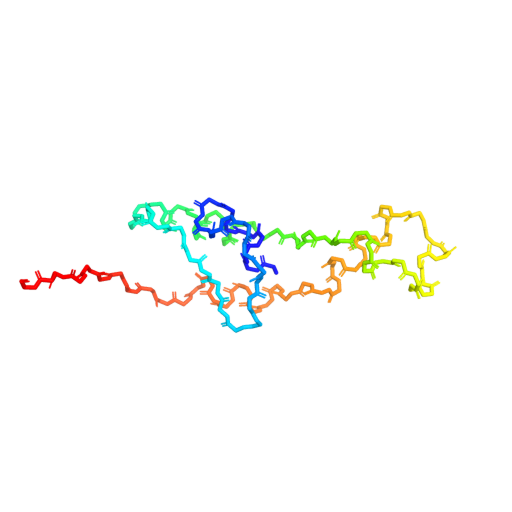 O 1
ATOM 631 N N . ALA A 1 83 ? 2.792 8.809 5.615 1.00 95.38 83 ALA A N 1
ATOM 632 C CA . ALA A 1 83 ? 1.923 9.860 6.130 1.00 95.38 83 ALA A CA 1
ATOM 633 C C . ALA A 1 83 ? 0.565 9.281 6.551 1.00 95.38 83 ALA A C 1
ATOM 635 O O . ALA A 1 83 ? 0.212 9.375 7.727 1.00 95.38 83 ALA A O 1
ATOM 636 N N . VAL A 1 84 ? -0.113 8.566 5.646 1.00 94.12 84 VAL A N 1
ATOM 637 C CA . VAL A 1 84 ? -1.428 7.956 5.910 1.00 94.12 84 VAL A CA 1
ATOM 638 C C . VAL A 1 84 ? -1.386 6.965 7.078 1.00 94.12 84 VAL A C 1
ATOM 640 O O . VAL A 1 84 ? -2.283 6.964 7.916 1.00 94.12 84 VAL A O 1
ATOM 643 N N . LEU A 1 85 ? -0.343 6.133 7.184 1.00 94.81 85 LEU A N 1
ATOM 644 C CA . LEU A 1 85 ? -0.215 5.166 8.287 1.00 94.81 85 LEU A CA 1
ATOM 645 C C . LEU A 1 85 ? -0.037 5.826 9.662 1.00 94.81 85 LEU A C 1
ATOM 647 O O . LEU A 1 85 ? -0.344 5.204 10.679 1.00 94.81 85 LEU A O 1
ATOM 651 N N . THR A 1 86 ? 0.460 7.063 9.701 1.00 94.00 86 THR A N 1
ATOM 652 C CA . THR A 1 86 ? 0.645 7.828 10.944 1.00 94.00 86 THR A CA 1
ATOM 653 C C . THR A 1 86 ? -0.552 8.699 11.318 1.00 94.00 86 THR A C 1
ATOM 655 O O . THR A 1 86 ? -0.572 9.263 12.415 1.00 94.00 86 THR A O 1
ATOM 658 N N . GLU A 1 87 ? -1.557 8.810 10.448 1.00 95.00 87 GLU A N 1
ATOM 659 C CA . GLU A 1 87 ? -2.751 9.595 10.741 1.00 95.00 87 GLU A CA 1
ATOM 660 C C . GLU A 1 87 ? -3.598 8.952 11.857 1.00 95.00 87 GLU A C 1
ATOM 662 O O . GLU A 1 87 ? -3.710 7.724 11.946 1.00 95.00 87 GLU A O 1
ATOM 667 N N . PRO A 1 88 ? -4.234 9.755 12.731 1.00 94.25 88 PRO A N 1
ATOM 668 C CA . PRO A 1 88 ? -5.140 9.230 13.743 1.00 94.25 88 PRO A CA 1
ATOM 669 C C . PRO A 1 88 ? -6.358 8.539 13.119 1.00 94.25 88 PRO A C 1
ATOM 671 O O . PRO A 1 88 ? -7.089 9.133 12.329 1.00 94.25 88 PRO A O 1
ATOM 674 N N . VAL A 1 89 ? -6.643 7.309 13.552 1.00 93.44 89 VAL A N 1
ATOM 675 C CA . VAL A 1 89 ? -7.787 6.526 13.061 1.00 93.44 89 VAL A CA 1
ATOM 676 C C . VAL A 1 89 ? -8.842 6.357 14.145 1.00 93.44 89 VAL A C 1
ATOM 678 O O . VAL A 1 89 ? -8.539 6.016 15.290 1.00 93.44 89 VAL A O 1
ATOM 681 N N . ARG A 1 90 ? -10.110 6.532 13.763 1.00 92.44 90 ARG A N 1
ATOM 682 C CA . ARG A 1 90 ? -11.278 6.219 14.590 1.00 92.44 90 ARG A CA 1
ATOM 683 C C . ARG A 1 90 ? -12.092 5.115 13.923 1.00 92.44 90 ARG A C 1
ATOM 685 O O . ARG A 1 90 ? -12.557 5.288 12.805 1.00 92.44 90 ARG A O 1
ATOM 692 N N . LEU A 1 91 ? -12.303 4.014 14.637 1.00 90.81 91 LEU A N 1
ATOM 693 C CA . LEU A 1 91 ? -13.193 2.933 14.214 1.00 90.81 91 LEU A CA 1
ATOM 694 C C . LEU A 1 91 ? -14.525 3.064 14.951 1.00 90.81 91 LEU A C 1
ATOM 696 O O . LEU A 1 91 ? -14.545 3.203 16.175 1.00 90.81 91 LEU A O 1
ATOM 700 N N . THR A 1 92 ? -15.627 3.033 14.209 1.00 90.56 92 THR A N 1
ATOM 701 C CA . THR A 1 92 ? -16.987 3.099 14.752 1.00 90.56 92 THR A CA 1
ATOM 702 C C . THR A 1 92 ? -17.798 1.905 14.269 1.00 90.56 92 THR A C 1
ATOM 704 O O . THR A 1 92 ? -17.638 1.434 13.145 1.00 90.56 92 THR A O 1
ATOM 707 N N . THR A 1 93 ? -18.676 1.400 15.129 1.00 87.38 93 THR A N 1
ATOM 708 C CA . THR A 1 93 ? -19.678 0.404 14.758 1.00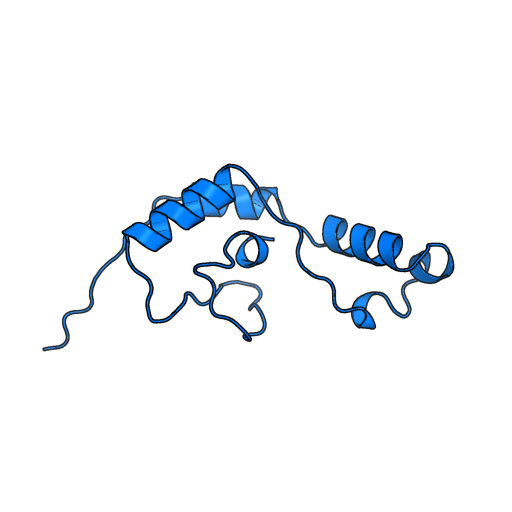 87.38 93 THR A CA 1
ATOM 709 C C . THR A 1 93 ? -20.977 1.128 14.429 1.00 87.38 93 THR A C 1
ATOM 711 O O . THR A 1 93 ? -21.479 1.931 15.216 1.00 87.38 93 THR A O 1
ATOM 714 N N . LEU A 1 94 ? -21.526 0.873 13.243 1.00 83.56 94 LEU A N 1
ATOM 715 C CA . LEU A 1 94 ? -22.854 1.358 12.880 1.00 83.56 94 LEU A CA 1
ATOM 716 C C . LEU A 1 94 ? -23.880 0.395 13.471 1.00 83.56 94 LEU A C 1
ATOM 718 O O . LEU A 1 94 ? -24.120 -0.677 12.920 1.00 83.56 94 LEU A O 1
ATOM 722 N N . ASN A 1 95 ? -24.465 0.766 14.608 1.00 78.62 95 ASN A N 1
ATOM 723 C CA . ASN A 1 95 ? -25.600 0.036 15.153 1.00 78.62 95 ASN A CA 1
ATOM 724 C C . ASN A 1 95 ? -26.826 0.396 14.297 1.00 78.62 95 ASN A C 1
ATOM 726 O O . ASN A 1 95 ? -27.300 1.532 14.349 1.00 78.62 95 ASN A O 1
ATOM 730 N N . ARG A 1 96 ? -27.280 -0.519 13.432 1.00 67.19 96 ARG A N 1
ATOM 731 C CA . ARG A 1 96 ? -28.531 -0.326 12.682 1.00 67.19 96 ARG A CA 1
ATOM 732 C C . ARG A 1 96 ? -29.716 -0.493 13.654 1.00 67.19 96 ARG A C 1
ATOM 734 O O . ARG A 1 96 ? -29.657 -1.433 14.445 1.00 67.19 96 ARG A O 1
ATOM 741 N N . PRO A 1 97 ? -30.722 0.404 13.628 1.00 63.75 97 PRO A N 1
ATOM 742 C CA . PRO A 1 97 ? -31.920 0.292 14.462 1.00 63.75 97 PRO A CA 1
ATOM 743 C C . PRO A 1 97 ? -32.788 -0.910 14.079 1.00 63.75 97 PRO A C 1
ATOM 745 O O . PRO A 1 97 ? -32.721 -1.338 12.901 1.00 63.75 97 PRO A O 1
#

Foldseek 3Di:
DLCQLQVQFFDPPDDDDPPDTDTDPPDDPVSVVVSLVSCLVDPDFDFDDLVVLPPDPCPVVDPSVVSRVVVSVVPDDPVVSNVVSPDDDDDDDPDDD

Secondary structure (DSSP, 8-state):
-TGGG-TTTBPTTPPPPSS--PBPTT--HHHHHHHHHHHHH---PPP--HHHHTT-TTTTTS-HHHHHHHHHHHH--HHHHHHHHHS----------